Protein AF-A0A6V7LLP0-F1 (afdb_monomer_lite)

Secondary structure (DSSP, 8-state):
----PPPTTTSS---S-SS-SSSS-SPP-S-TTSTTSTTPPPSS---SS-----PPPHHHHHHHHHHHHHHHHHTT-----S----S---HHHHHHHHHHHT--S-EEEEES-SS--HHHHHHHHS-TTEEEEE--

Foldseek 3Di:
DQWAWDAQVRDPDFCDAPDDQDDPPDDGDRGCQHPVHDVHTDPDGDHPDDDPDDDDDPVVVVVVVVVVVVVCVVVVLDDDDDAPDDPALALVVVVVVCVVVVNDDAEEAEEQDPDHDPSNVSNCVVPPRYYYDYPD

Structure (mmCIF, N/CA/C/O backbone):
data_AF-A0A6V7LLP0-F1
#
_entry.id   AF-A0A6V7LLP0-F1
#
loop_
_atom_site.group_PDB
_atom_site.id
_atom_site.type_symbol
_atom_site.label_atom_id
_atom_site.label_alt_id
_atom_site.label_comp_id
_atom_site.label_asym_id
_atom_site.label_entity_id
_atom_site.label_seq_id
_atom_site.pdbx_PDB_ins_code
_atom_site.Cartn_x
_atom_site.Cartn_y
_atom_site.Cartn_z
_atom_site.occupancy
_atom_site.B_iso_or_equiv
_atom_site.auth_seq_id
_atom_site.auth_comp_id
_atom_site.auth_asym_id
_atom_site.auth_atom_id
_atom_site.pdbx_PDB_model_num
ATOM 1 N N . ALA A 1 1 ? 1.374 10.080 -13.056 1.00 59.25 1 ALA A N 1
ATOM 2 C CA . ALA A 1 1 ? 1.586 9.672 -14.467 1.00 59.25 1 ALA A CA 1
ATOM 3 C C . ALA A 1 1 ? 2.113 8.235 -14.509 1.00 59.25 1 ALA A C 1
ATOM 5 O O . ALA A 1 1 ? 2.979 7.916 -13.706 1.00 59.25 1 ALA A O 1
ATOM 6 N N . LYS A 1 2 ? 1.602 7.358 -15.391 1.00 82.00 2 LYS A N 1
ATOM 7 C CA . LYS A 1 2 ? 2.092 5.966 -15.509 1.00 82.00 2 LYS A CA 1
ATOM 8 C C . LYS A 1 2 ? 3.554 5.972 -15.973 1.00 82.00 2 LYS A C 1
ATOM 10 O O . LYS A 1 2 ? 3.836 6.516 -17.038 1.00 82.00 2 LYS A O 1
ATOM 15 N N . ALA A 1 3 ? 4.462 5.370 -15.206 1.00 89.12 3 ALA A N 1
ATOM 16 C CA . ALA A 1 3 ? 5.887 5.361 -15.530 1.00 89.12 3 ALA A CA 1
ATOM 17 C C . ALA A 1 3 ? 6.153 4.651 -16.871 1.00 89.12 3 ALA A C 1
ATOM 19 O O . ALA A 1 3 ? 5.779 3.495 -17.051 1.00 89.12 3 ALA A O 1
ATOM 20 N N . HIS A 1 4 ? 6.799 5.341 -17.813 1.00 91.94 4 HIS A N 1
ATOM 21 C CA . HIS A 1 4 ? 7.153 4.796 -19.123 1.00 91.94 4 HIS A CA 1
ATOM 22 C C . HIS A 1 4 ? 8.515 5.306 -19.569 1.00 91.94 4 HIS A C 1
ATOM 24 O O . HIS A 1 4 ? 8.744 6.513 -19.657 1.00 91.94 4 HIS A O 1
ATOM 30 N N . CYS A 1 5 ? 9.409 4.384 -19.898 1.00 93.06 5 CYS A N 1
ATOM 31 C CA . CYS A 1 5 ? 10.661 4.692 -20.565 1.00 93.06 5 CYS A CA 1
ATOM 32 C C . CYS A 1 5 ? 10.573 4.319 -22.044 1.00 93.06 5 CYS A C 1
ATOM 34 O O . CYS A 1 5 ? 10.199 3.197 -22.395 1.00 93.06 5 CYS A O 1
ATOM 36 N N . ARG A 1 6 ? 10.978 5.258 -22.907 1.00 93.75 6 ARG A N 1
ATOM 37 C CA . ARG A 1 6 ? 11.099 5.001 -24.342 1.00 93.75 6 ARG A CA 1
ATOM 38 C C . ARG A 1 6 ? 12.262 4.051 -24.607 1.00 93.75 6 ARG A C 1
ATOM 40 O O . ARG A 1 6 ? 13.385 4.289 -24.145 1.00 93.75 6 ARG A O 1
ATOM 47 N N . THR A 1 7 ? 11.998 2.996 -25.368 1.00 95.00 7 THR A N 1
ATOM 48 C CA . THR A 1 7 ? 13.057 2.125 -25.895 1.00 95.00 7 THR A CA 1
ATOM 49 C C . THR A 1 7 ? 13.800 2.831 -27.030 1.00 95.00 7 THR A C 1
ATOM 51 O O . THR A 1 7 ? 13.340 3.842 -27.562 1.00 95.00 7 THR A O 1
ATOM 54 N N . ARG A 1 8 ? 14.953 2.296 -27.458 1.00 93.62 8 ARG A N 1
ATOM 55 C CA . ARG A 1 8 ? 15.704 2.866 -28.597 1.00 93.62 8 ARG A CA 1
ATOM 56 C C . ARG A 1 8 ? 14.870 2.989 -29.884 1.00 93.62 8 ARG A C 1
ATOM 58 O O . ARG A 1 8 ? 15.197 3.830 -30.709 1.00 93.62 8 ARG A O 1
ATOM 65 N N . ALA A 1 9 ? 13.843 2.147 -30.045 1.00 92.56 9 ALA A N 1
ATOM 66 C CA . ALA A 1 9 ? 12.970 2.105 -31.219 1.00 92.56 9 ALA A CA 1
ATOM 67 C C . ALA A 1 9 ? 11.869 3.178 -31.188 1.00 92.56 9 ALA A C 1
ATOM 69 O O . ALA A 1 9 ? 11.401 3.613 -32.230 1.00 92.56 9 ALA A O 1
ATOM 70 N N . GLU A 1 10 ? 11.482 3.627 -29.996 1.00 93.94 10 GLU A N 1
ATOM 71 C CA . GLU A 1 10 ? 10.448 4.652 -29.793 1.00 93.94 10 GLU A CA 1
ATOM 72 C C . GLU A 1 10 ? 11.031 6.067 -29.720 1.00 93.94 10 GLU A C 1
ATOM 74 O O . GLU A 1 10 ? 10.305 7.062 -29.669 1.00 93.94 10 GLU A O 1
ATOM 79 N N . MET A 1 11 ? 12.359 6.176 -29.647 1.00 93.38 11 MET A N 1
ATOM 80 C CA . MET A 1 11 ? 13.046 7.458 -29.624 1.00 93.38 11 MET A CA 1
ATOM 81 C C . MET A 1 11 ? 13.076 8.068 -31.033 1.00 93.38 11 MET A C 1
ATOM 83 O O . MET A 1 11 ? 13.387 7.369 -31.993 1.00 93.38 11 MET A O 1
ATOM 87 N N . PRO A 1 12 ? 12.821 9.380 -31.184 1.00 93.25 12 PRO A N 1
ATOM 88 C CA . PRO A 1 12 ? 12.767 10.011 -32.500 1.00 93.25 12 PRO A CA 1
ATOM 89 C C . PRO A 1 12 ? 14.143 10.027 -33.189 1.00 93.25 12 PRO A C 1
ATOM 91 O O . PRO A 1 12 ? 15.137 10.456 -32.600 1.00 93.25 12 PRO A O 1
ATOM 94 N N . GLY A 1 13 ? 14.223 9.619 -34.457 1.00 92.94 13 GLY A N 1
ATOM 95 C CA . GLY A 1 13 ? 15.461 9.616 -35.252 1.00 92.94 13 GLY A CA 1
ATOM 96 C C . GLY A 1 13 ? 16.395 8.425 -34.976 1.00 92.94 13 GLY A C 1
ATOM 97 O O . GLY A 1 13 ? 16.009 7.430 -34.383 1.00 92.94 13 GLY A O 1
ATOM 98 N N . GLY A 1 14 ? 17.655 8.507 -35.421 1.00 90.25 14 GLY A N 1
ATOM 99 C CA . GLY A 1 14 ? 18.647 7.439 -35.208 1.00 90.25 14 GLY A CA 1
ATOM 100 C C . GLY A 1 14 ? 18.552 6.231 -36.146 1.00 90.25 14 GLY A C 1
ATOM 101 O O . GLY A 1 14 ? 19.169 5.209 -35.852 1.00 90.25 14 GLY A O 1
ATOM 102 N N . GLY A 1 15 ? 17.833 6.348 -37.267 1.00 90.56 15 GLY A N 1
ATOM 103 C CA . GLY A 1 15 ? 17.809 5.331 -38.328 1.00 90.56 15 GLY A CA 1
ATOM 104 C C . GLY A 1 15 ? 19.073 5.305 -39.199 1.00 90.56 15 GLY A C 1
ATOM 105 O O . GLY A 1 15 ? 19.407 4.273 -39.772 1.00 90.56 15 GLY A O 1
ATOM 106 N N . ARG A 1 16 ? 19.825 6.415 -39.269 1.00 93.81 16 ARG A N 1
ATOM 107 C CA . ARG A 1 16 ? 21.101 6.477 -39.997 1.00 93.81 16 ARG A CA 1
ATOM 108 C C . ARG A 1 16 ? 22.251 6.005 -39.113 1.00 93.81 16 ARG A C 1
ATOM 110 O O . ARG A 1 16 ? 22.394 6.461 -37.975 1.00 93.81 16 ARG A O 1
ATOM 117 N N . LYS A 1 17 ? 23.126 5.167 -39.674 1.00 94.94 17 LYS A N 1
ATOM 118 C CA . LYS A 1 17 ? 24.378 4.781 -39.023 1.00 94.94 17 LYS A CA 1
ATOM 119 C C . LYS A 1 17 ? 25.253 6.025 -38.775 1.00 94.94 17 LYS A C 1
ATOM 121 O O . LYS A 1 17 ? 25.449 6.801 -39.713 1.00 94.94 17 LYS A O 1
ATOM 126 N N . PRO A 1 18 ? 25.792 6.229 -37.557 1.00 94.69 18 PRO A N 1
ATOM 127 C CA . PRO A 1 18 ? 26.594 7.413 -37.243 1.00 94.69 18 PRO A CA 1
ATOM 128 C C . PRO A 1 18 ? 27.840 7.560 -38.127 1.00 94.69 18 PRO A C 1
ATOM 130 O O . PRO A 1 18 ? 28.145 8.661 -38.578 1.00 94.69 18 PRO A O 1
ATOM 133 N N . TRP A 1 19 ? 28.537 6.450 -38.395 1.00 95.69 19 TRP A N 1
ATOM 134 C CA . TRP A 1 19 ? 29.721 6.401 -39.253 1.00 95.69 19 TRP A CA 1
ATOM 135 C C . TRP A 1 19 ? 29.991 4.995 -39.815 1.00 95.69 19 TRP A C 1
ATOM 137 O O . TRP A 1 19 ? 29.353 4.013 -39.425 1.00 95.69 19 TRP A O 1
ATOM 147 N N . GLN A 1 20 ? 30.934 4.893 -40.758 1.00 95.62 20 GLN A N 1
ATOM 148 C CA . GLN A 1 20 ? 31.337 3.629 -41.386 1.00 95.62 20 GLN A CA 1
ATOM 149 C C . GLN A 1 20 ? 31.947 2.646 -40.370 1.00 95.62 20 GLN A C 1
ATOM 151 O O . GLN A 1 20 ? 32.537 3.040 -39.370 1.00 95.62 20 GLN A O 1
ATOM 156 N N . GLN A 1 21 ? 31.812 1.338 -40.612 1.00 95.69 21 GLN A N 1
ATOM 157 C CA . GLN A 1 21 ? 32.187 0.301 -39.634 1.00 95.69 21 GLN A CA 1
ATOM 158 C C . GLN A 1 21 ? 33.696 0.236 -39.325 1.00 95.69 21 GLN A C 1
ATOM 160 O O . GLN A 1 21 ? 34.082 -0.227 -38.251 1.00 95.69 21 GLN A O 1
ATOM 165 N N . LYS A 1 22 ? 34.541 0.633 -40.281 1.00 95.44 22 LYS A N 1
ATOM 166 C CA . LYS A 1 22 ? 36.009 0.572 -40.230 1.00 95.44 22 LYS A CA 1
ATOM 167 C C . LYS A 1 22 ? 36.588 1.877 -40.802 1.00 95.44 22 LYS A C 1
ATOM 169 O O . LYS A 1 22 ? 35.856 2.634 -41.429 1.00 95.44 22 LYS A O 1
ATOM 174 N N . GLY A 1 23 ? 37.877 2.135 -40.566 1.00 95.81 23 GLY A N 1
ATOM 175 C CA . GLY A 1 23 ? 38.621 3.273 -41.135 1.00 95.81 23 GLY A CA 1
ATOM 176 C C . GLY A 1 23 ? 38.754 4.508 -40.233 1.00 95.81 23 GLY A C 1
ATOM 177 O O . GLY A 1 23 ? 39.662 5.299 -40.429 1.00 95.81 23 GLY A O 1
ATOM 178 N N . LEU A 1 24 ? 37.908 4.653 -39.206 1.00 94.06 24 LEU A N 1
ATOM 179 C CA . LEU A 1 24 ? 37.868 5.855 -38.349 1.00 94.06 24 LEU A CA 1
ATOM 180 C C . LEU A 1 24 ? 38.577 5.722 -36.991 1.00 94.06 24 LEU A C 1
ATOM 182 O O . LEU A 1 24 ? 38.618 6.693 -36.244 1.00 94.06 24 LEU A O 1
ATOM 186 N N . GLY A 1 25 ? 39.036 4.526 -36.608 1.00 95.25 25 GLY A N 1
ATOM 187 C CA . GLY A 1 25 ? 39.639 4.274 -35.286 1.00 95.25 25 GLY A CA 1
ATOM 188 C C . GLY A 1 25 ? 38.690 4.419 -34.080 1.00 95.25 25 GLY A C 1
ATOM 189 O O . GLY A 1 25 ? 39.122 4.276 -32.943 1.00 95.25 25 GLY A O 1
ATOM 190 N N . LYS A 1 26 ? 37.395 4.689 -34.303 1.00 95.38 26 LYS A N 1
ATOM 191 C CA . LYS A 1 26 ? 36.368 4.849 -33.255 1.00 95.38 26 LYS A CA 1
ATOM 192 C C . LYS A 1 26 ? 35.658 3.531 -32.922 1.00 95.38 26 LYS A C 1
ATOM 194 O O . LYS A 1 26 ? 35.626 2.606 -33.736 1.00 95.38 26 LYS A O 1
ATOM 199 N N . ALA A 1 27 ? 34.998 3.489 -31.760 1.00 95.56 27 ALA A N 1
ATOM 200 C CA . ALA A 1 27 ? 34.086 2.406 -31.393 1.00 95.56 27 ALA A CA 1
ATOM 201 C C . ALA A 1 27 ? 32.961 2.223 -32.434 1.00 95.56 27 ALA A C 1
ATOM 203 O O . ALA A 1 27 ? 32.553 3.158 -33.129 1.00 95.56 27 ALA A O 1
ATOM 204 N N . ARG A 1 28 ? 32.455 0.995 -32.568 1.00 96.38 28 ARG A N 1
ATOM 205 C CA . A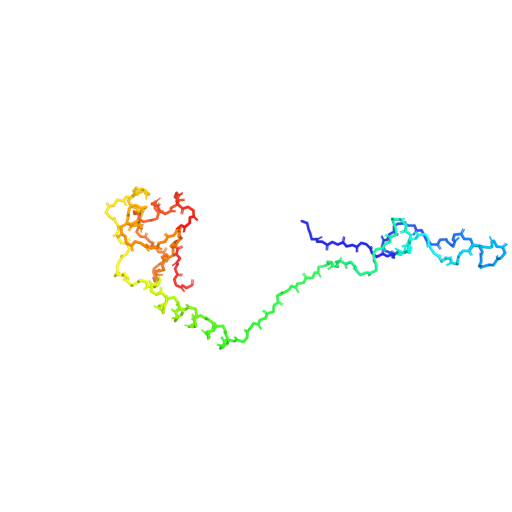RG A 1 28 ? 31.437 0.639 -33.568 1.00 96.38 28 ARG A CA 1
ATOM 206 C C . ARG A 1 28 ? 30.038 0.929 -33.025 1.00 96.38 28 ARG A C 1
ATOM 208 O O . ARG A 1 28 ? 29.630 0.331 -32.035 1.00 96.38 28 ARG A O 1
ATOM 215 N N . HIS A 1 29 ? 29.271 1.773 -33.716 1.00 96.12 29 HIS A N 1
ATOM 216 C CA . HIS A 1 29 ? 27.882 2.066 -33.353 1.00 96.12 29 HIS A CA 1
ATOM 217 C C . HIS A 1 29 ? 26.929 1.938 -34.545 1.00 96.12 29 HIS A C 1
ATOM 219 O O . HIS A 1 29 ? 27.255 2.311 -35.672 1.00 96.12 29 HIS A O 1
ATOM 225 N N . GLY A 1 30 ? 25.735 1.400 -34.278 1.00 94.62 30 GLY A N 1
ATOM 226 C CA . GLY A 1 30 ? 24.660 1.259 -35.267 1.00 94.62 30 GLY A CA 1
ATOM 227 C C . GLY A 1 30 ? 23.667 2.423 -35.276 1.00 94.62 30 GLY A C 1
ATOM 228 O O . GLY A 1 30 ? 23.140 2.760 -36.326 1.00 94.62 30 GLY A O 1
ATOM 229 N N . SER A 1 31 ? 23.436 3.061 -34.126 1.00 94.81 31 SER A N 1
ATOM 230 C CA . SER A 1 31 ? 22.482 4.164 -33.965 1.00 94.81 31 SER A CA 1
ATOM 231 C C . SER A 1 31 ? 22.891 5.065 -32.802 1.00 94.81 31 SER A C 1
ATOM 233 O O . SER A 1 31 ? 23.395 4.570 -31.791 1.00 94.81 31 SER A O 1
ATOM 235 N N . ILE A 1 32 ? 22.604 6.365 -32.917 1.00 95.31 32 ILE A N 1
ATOM 236 C CA . ILE A 1 32 ? 22.745 7.344 -31.825 1.00 95.31 32 ILE A CA 1
ATOM 237 C C . ILE A 1 32 ? 21.685 7.181 -30.722 1.00 95.31 32 ILE A C 1
ATOM 239 O O . ILE A 1 32 ? 21.794 7.806 -29.675 1.00 95.31 32 ILE A O 1
ATOM 243 N N . ARG A 1 33 ? 20.634 6.372 -30.943 1.00 96.06 33 ARG A N 1
ATOM 244 C CA . ARG A 1 33 ? 19.566 6.120 -29.952 1.00 96.06 33 ARG A CA 1
ATOM 245 C C . ARG A 1 33 ? 19.807 4.881 -29.095 1.00 96.06 33 ARG A C 1
ATOM 247 O O . ARG A 1 33 ? 18.953 4.523 -28.285 1.00 96.06 33 ARG A O 1
ATOM 254 N N . SER A 1 34 ? 20.955 4.224 -29.264 1.00 94.62 34 SER A N 1
ATOM 255 C CA . SER A 1 34 ? 21.355 3.084 -28.435 1.00 94.62 34 SER A CA 1
ATOM 256 C C . SER A 1 34 ? 21.444 3.481 -26.950 1.00 94.62 34 SER A C 1
ATOM 258 O O . SER A 1 34 ? 21.868 4.601 -26.672 1.00 94.62 34 SER A O 1
ATOM 260 N N . PRO A 1 35 ? 21.124 2.582 -25.998 1.00 96.12 35 PRO A N 1
ATOM 261 C CA . PRO A 1 35 ? 21.223 2.855 -24.558 1.00 96.12 35 PRO A CA 1
ATOM 262 C C . PRO A 1 35 ? 22.613 3.282 -24.073 1.00 96.12 35 PRO A C 1
ATOM 264 O O . PRO A 1 35 ? 22.727 3.898 -23.022 1.00 96.12 35 PRO A O 1
ATOM 267 N N . LEU A 1 36 ? 23.662 2.967 -24.841 1.00 95.19 36 LEU A N 1
ATOM 268 C CA . LEU A 1 36 ? 25.039 3.390 -24.561 1.00 95.19 36 LEU A CA 1
ATOM 269 C C . LEU A 1 36 ? 25.262 4.897 -24.773 1.00 95.19 36 LEU A C 1
ATOM 271 O O . LEU A 1 36 ? 26.241 5.447 -24.283 1.00 95.19 36 LEU A O 1
ATOM 275 N N . TRP A 1 37 ? 24.399 5.556 -25.548 1.00 94.50 37 TRP A N 1
ATOM 276 C CA . TRP A 1 37 ? 24.523 6.974 -25.865 1.00 94.50 37 TRP A CA 1
ATOM 277 C C . TRP A 1 37 ? 23.783 7.840 -24.847 1.00 94.50 37 TRP A C 1
ATOM 279 O O . TRP A 1 37 ? 22.703 7.494 -24.364 1.00 94.50 37 TRP A O 1
ATOM 289 N N . ILE A 1 38 ? 24.324 9.032 -24.593 1.00 92.88 38 ILE A N 1
ATOM 290 C CA . ILE A 1 38 ? 23.634 10.083 -23.839 1.00 92.88 38 ILE A CA 1
ATOM 291 C C . ILE A 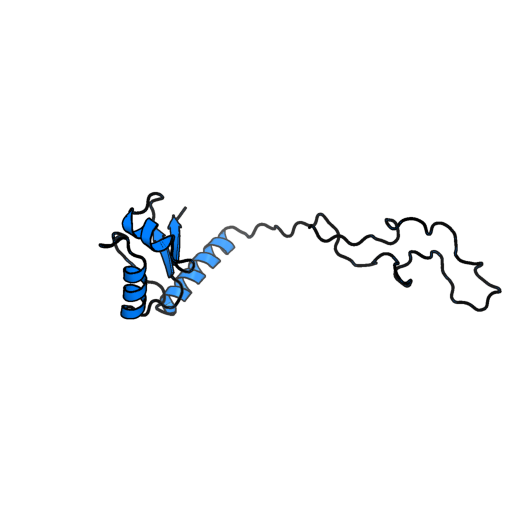1 38 ? 22.326 10.425 -24.568 1.00 92.88 38 ILE A C 1
ATOM 293 O O . ILE A 1 38 ? 22.324 10.650 -25.778 1.00 92.88 38 ILE A O 1
ATOM 297 N N . ARG A 1 39 ? 21.201 10.454 -23.837 1.00 90.69 39 ARG A N 1
ATOM 298 C CA . ARG A 1 39 ? 19.837 10.609 -24.394 1.00 90.69 39 ARG A CA 1
ATOM 299 C C . ARG A 1 39 ? 19.422 9.485 -25.367 1.00 90.69 39 ARG A C 1
ATOM 301 O O . ARG A 1 39 ? 18.522 9.678 -26.190 1.00 90.69 39 ARG A O 1
ATOM 308 N N . GLY A 1 40 ? 20.067 8.321 -25.282 1.00 93.69 40 GLY A N 1
ATOM 309 C CA . GLY A 1 40 ? 19.596 7.074 -25.879 1.00 93.69 40 GLY A CA 1
ATOM 310 C C . GLY A 1 40 ? 18.354 6.526 -25.168 1.00 93.69 40 GLY A C 1
ATOM 311 O O . GLY A 1 40 ? 17.985 6.985 -24.086 1.00 93.69 40 GLY A O 1
ATOM 312 N N . GLY A 1 41 ? 17.681 5.552 -25.782 1.00 95.12 41 GLY A N 1
ATOM 313 C CA . GLY A 1 41 ? 16.557 4.866 -25.132 1.00 95.12 41 GLY A CA 1
ATOM 314 C C . GLY A 1 41 ? 17.027 3.982 -23.972 1.00 95.12 41 GLY A C 1
ATOM 315 O O . GLY A 1 41 ? 18.153 3.489 -23.996 1.00 95.12 41 GLY A O 1
ATOM 316 N N . ARG A 1 42 ? 16.178 3.728 -22.968 1.00 95.75 42 ARG A N 1
ATOM 317 C CA . ARG A 1 42 ? 16.525 2.776 -21.894 1.00 95.75 42 ARG A CA 1
ATOM 318 C C . ARG A 1 42 ? 16.282 1.337 -22.356 1.00 95.75 42 ARG A C 1
ATOM 320 O O . ARG A 1 42 ? 15.247 1.059 -22.955 1.00 95.75 42 ARG A O 1
ATOM 327 N N . ALA A 1 43 ? 17.220 0.433 -22.059 1.00 93.88 43 ALA A N 1
ATOM 328 C CA . ALA A 1 43 ? 17.087 -0.995 -22.374 1.00 93.88 43 ALA A CA 1
ATOM 329 C C . ALA A 1 43 ? 16.054 -1.686 -21.469 1.00 93.88 43 ALA A C 1
ATOM 331 O O . ALA A 1 43 ? 15.083 -2.249 -21.960 1.00 93.88 43 ALA A O 1
ATOM 332 N N . HIS A 1 44 ? 16.237 -1.573 -20.151 1.00 93.69 44 HIS A N 1
ATOM 333 C CA . HIS A 1 44 ? 15.349 -2.138 -19.131 1.00 93.69 44 HIS A CA 1
ATOM 334 C C . HIS A 1 44 ? 14.762 -1.009 -18.284 1.00 93.69 44 HIS A C 1
ATOM 336 O O . HIS A 1 44 ? 15.205 -0.740 -17.173 1.00 93.69 44 HIS A O 1
ATOM 342 N N . GLY A 1 45 ? 13.819 -0.272 -18.864 1.00 92.31 45 GLY A N 1
ATOM 343 C CA . GLY A 1 45 ? 13.055 0.746 -18.148 1.00 92.31 45 GLY A CA 1
ATOM 344 C C . GLY A 1 45 ? 11.623 0.285 -17.872 1.00 92.31 45 GLY A C 1
ATOM 345 O O . GLY A 1 45 ? 11.168 -0.676 -18.492 1.00 92.31 45 GLY A O 1
ATOM 346 N N . PRO A 1 46 ? 10.888 0.986 -16.994 1.00 93.44 46 PRO A N 1
ATOM 347 C CA . PRO A 1 46 ? 9.468 0.734 -16.788 1.00 93.44 46 PRO A CA 1
ATOM 348 C C . PRO A 1 46 ? 8.701 0.816 -18.113 1.00 93.44 46 PRO A C 1
ATOM 350 O O . PRO A 1 46 ? 8.874 1.758 -18.895 1.00 93.44 46 PRO A O 1
ATOM 353 N N . ARG A 1 47 ? 7.850 -0.182 -18.351 1.00 90.56 47 ARG A N 1
ATOM 354 C CA . ARG A 1 47 ? 6.937 -0.265 -19.491 1.00 90.56 47 ARG A CA 1
ATOM 355 C C . ARG A 1 47 ? 5.514 -0.159 -18.971 1.00 90.56 47 ARG A C 1
ATOM 357 O O . ARG A 1 47 ? 5.145 -0.868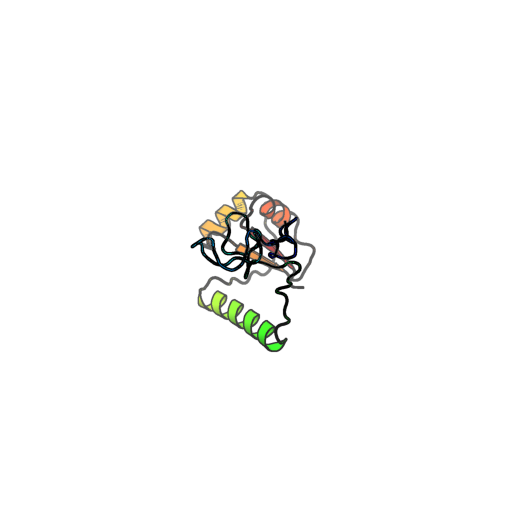 -18.037 1.00 90.56 47 ARG A O 1
ATOM 364 N N . ASN A 1 48 ? 4.732 0.738 -19.561 1.00 88.31 48 ASN A N 1
ATOM 365 C CA . ASN A 1 48 ? 3.314 0.869 -19.266 1.00 88.31 48 ASN A CA 1
ATOM 366 C C . ASN A 1 48 ? 2.481 0.386 -20.469 1.00 88.31 48 ASN A C 1
ATOM 368 O O . ASN A 1 48 ? 2.973 0.416 -21.598 1.00 88.31 48 ASN A O 1
ATOM 372 N N . PRO A 1 49 ? 1.236 -0.061 -20.233 1.00 90.31 49 PRO A N 1
ATOM 373 C CA . PRO A 1 49 ? 0.636 -0.354 -18.927 1.00 90.31 49 PRO A CA 1
ATOM 374 C C . PRO A 1 49 ? 1.148 -1.685 -18.343 1.00 90.31 49 PRO A C 1
ATOM 376 O O . PRO A 1 49 ? 1.205 -2.690 -19.039 1.00 90.31 49 PRO A O 1
ATOM 379 N N . THR A 1 50 ? 1.498 -1.697 -17.056 1.00 88.19 50 THR A N 1
ATOM 380 C CA . THR A 1 50 ? 1.768 -2.917 -16.280 1.00 88.19 50 THR A CA 1
ATOM 381 C C . THR A 1 50 ? 0.797 -2.966 -15.108 1.00 88.19 50 THR A C 1
ATOM 383 O O . THR A 1 50 ? 0.632 -1.981 -14.389 1.00 88.19 50 THR A O 1
ATOM 386 N N . THR A 1 51 ? 0.097 -4.089 -14.959 1.00 91.44 51 THR A N 1
ATOM 387 C CA . THR A 1 51 ? -0.818 -4.346 -13.843 1.00 91.44 51 THR A CA 1
ATOM 388 C C . THR A 1 51 ? -0.134 -5.276 -12.854 1.00 91.44 51 THR A C 1
ATOM 390 O O . THR A 1 51 ? 0.337 -6.341 -13.243 1.00 91.44 51 THR A O 1
ATOM 393 N N . HIS A 1 52 ? -0.103 -4.897 -11.579 1.00 91.25 52 HIS A N 1
ATOM 394 C CA . HIS A 1 52 ? 0.455 -5.725 -10.500 1.00 91.25 52 HIS A CA 1
ATOM 395 C C . HIS A 1 52 ? -0.619 -6.513 -9.735 1.00 91.25 52 HIS A C 1
ATOM 397 O O . HIS A 1 52 ? -0.345 -7.081 -8.684 1.00 91.25 52 HIS A O 1
ATOM 403 N N . PHE A 1 53 ? -1.849 -6.528 -10.247 1.00 94.75 53 PHE A N 1
ATOM 404 C CA . PHE A 1 53 ? -2.961 -7.240 -9.638 1.00 94.75 53 PHE A CA 1
ATOM 405 C C . PHE A 1 53 ? -2.823 -8.751 -9.842 1.00 94.75 53 PHE A C 1
ATOM 407 O O . PHE A 1 53 ? -2.597 -9.213 -10.961 1.00 94.75 53 PHE A O 1
ATOM 414 N N . TYR A 1 54 ? -3.016 -9.507 -8.766 1.00 96.81 54 TYR A N 1
ATOM 415 C CA . TYR A 1 54 ? -3.193 -10.952 -8.800 1.00 96.81 54 TYR A CA 1
ATOM 416 C C . TYR A 1 54 ? -4.144 -11.373 -7.677 1.00 96.81 54 TYR A C 1
ATOM 418 O O . TYR A 1 54 ? -4.193 -10.745 -6.619 1.00 96.81 54 TYR A O 1
ATOM 426 N N . MET A 1 55 ? -4.915 -12.432 -7.916 1.00 97.31 55 MET A N 1
ATOM 427 C CA . MET A 1 55 ? -5.876 -12.939 -6.940 1.00 97.31 55 MET A CA 1
ATOM 428 C C . MET A 1 55 ? -5.208 -13.937 -6.001 1.00 97.31 55 MET A C 1
ATOM 430 O O . MET A 1 55 ? -4.687 -14.962 -6.438 1.00 97.31 55 MET A O 1
ATOM 434 N N . LEU A 1 56 ? -5.270 -13.656 -4.701 1.00 97.38 56 LEU A N 1
ATOM 435 C CA . LEU A 1 56 ? -4.896 -14.618 -3.670 1.00 97.38 56 LEU A CA 1
ATOM 436 C C . LEU A 1 56 ? -6.000 -15.676 -3.495 1.00 97.38 56 LEU A C 1
ATOM 438 O O . LEU A 1 56 ? -7.189 -15.329 -3.540 1.00 97.38 56 LEU A O 1
ATOM 442 N N . PRO A 1 57 ? -5.641 -16.951 -3.239 1.00 98.25 57 PRO A N 1
ATOM 443 C CA . PRO A 1 57 ? -6.611 -17.988 -2.901 1.00 98.25 57 PRO A CA 1
ATOM 444 C C . PRO A 1 57 ? -7.520 -17.557 -1.747 1.00 98.25 57 PRO A C 1
ATOM 446 O O . PRO A 1 57 ? -7.078 -16.889 -0.812 1.00 98.25 57 PRO A O 1
ATOM 449 N N . PHE A 1 58 ? -8.794 -17.949 -1.803 1.00 97.75 58 PHE A N 1
ATOM 450 C CA . PHE A 1 58 ? -9.800 -17.555 -0.812 1.00 97.75 58 PHE A CA 1
ATOM 451 C C . PHE A 1 58 ? -9.372 -17.889 0.624 1.00 97.75 58 PHE A C 1
ATOM 453 O O . PHE A 1 58 ? -9.317 -16.997 1.466 1.00 97.75 58 PHE A O 1
ATOM 460 N N . TYR A 1 59 ? -8.964 -19.135 0.875 1.00 98.19 59 TYR A N 1
ATOM 461 C CA . TYR A 1 59 ? -8.552 -19.580 2.208 1.00 98.19 59 TYR A CA 1
ATOM 462 C C . TYR A 1 59 ? -7.314 -18.850 2.740 1.00 98.19 59 TYR A C 1
ATOM 464 O O . TYR A 1 59 ? -7.236 -18.604 3.937 1.00 98.19 59 TYR A O 1
ATOM 472 N N . ASN A 1 60 ? -6.392 -18.419 1.872 1.00 98.12 60 ASN A N 1
ATOM 473 C CA . ASN A 1 60 ? -5.233 -17.629 2.299 1.00 98.12 60 ASN A CA 1
ATOM 474 C C . ASN A 1 60 ? -5.651 -16.232 2.774 1.00 98.12 60 ASN A C 1
ATOM 476 O O . ASN A 1 60 ? -5.082 -15.716 3.731 1.00 98.12 60 ASN A O 1
ATOM 480 N N . ARG A 1 61 ? -6.652 -15.622 2.125 1.00 97.56 61 ARG A N 1
ATOM 481 C CA . ARG A 1 61 ? -7.198 -14.321 2.544 1.00 97.56 61 ARG A CA 1
ATOM 482 C C . ARG A 1 61 ? -7.911 -14.428 3.890 1.00 97.56 61 ARG A C 1
ATOM 484 O O . ARG A 1 61 ? -7.656 -13.611 4.768 1.00 97.56 61 ARG A O 1
ATOM 491 N N . VAL A 1 62 ? -8.731 -15.468 4.068 1.00 97.94 62 VAL A N 1
ATOM 492 C CA . VAL A 1 62 ? -9.410 -15.748 5.344 1.00 97.94 62 VAL A CA 1
ATOM 493 C C . VAL A 1 62 ? -8.390 -16.001 6.455 1.00 97.94 62 VAL A C 1
ATOM 495 O O . VAL A 1 62 ? -8.467 -15.363 7.498 1.00 97.94 62 VAL A O 1
ATOM 498 N N . ALA A 1 63 ? -7.390 -16.853 6.207 1.00 98.25 63 ALA A N 1
ATOM 499 C CA . ALA A 1 63 ? -6.332 -17.144 7.172 1.00 98.25 63 ALA A CA 1
ATOM 500 C C . ALA A 1 63 ? -5.551 -15.882 7.581 1.00 98.25 63 ALA A C 1
ATOM 502 O O . ALA A 1 63 ? -5.244 -15.699 8.759 1.00 98.25 63 ALA A O 1
ATOM 503 N N . GLY A 1 64 ? -5.268 -14.990 6.625 1.00 97.94 64 GLY A N 1
ATOM 504 C CA . GLY A 1 64 ? -4.623 -13.704 6.893 1.00 97.94 64 GLY A CA 1
ATOM 505 C C . GLY A 1 64 ? -5.449 -12.807 7.817 1.00 97.94 64 GLY A C 1
ATOM 506 O O . GLY A 1 64 ? -4.904 -12.260 8.773 1.00 97.94 64 GLY A O 1
ATOM 507 N N . LEU A 1 65 ? -6.762 -12.712 7.584 1.00 96.69 65 LEU A N 1
ATOM 508 C CA . LEU A 1 65 ? -7.669 -11.942 8.440 1.00 96.69 65 LEU A CA 1
ATOM 509 C C . LEU A 1 65 ? -7.744 -12.528 9.857 1.00 96.69 65 LEU A C 1
ATOM 511 O O . LEU A 1 65 ? -7.581 -11.801 10.835 1.00 96.69 65 LEU A O 1
ATOM 515 N N . THR A 1 66 ? -7.923 -13.848 9.980 1.00 97.62 66 THR A N 1
ATOM 516 C CA . THR A 1 66 ? -7.980 -14.515 11.291 1.00 97.62 66 THR A CA 1
ATOM 517 C C . THR A 1 66 ? -6.675 -14.368 12.069 1.00 97.62 66 THR A C 1
ATOM 519 O O . THR A 1 66 ? -6.699 -14.155 13.279 1.00 97.62 66 THR A O 1
ATOM 522 N N . ALA A 1 67 ? -5.530 -14.434 11.382 1.00 98.12 67 ALA A N 1
ATOM 523 C CA . ALA A 1 67 ? -4.228 -14.236 12.006 1.00 98.12 67 ALA A CA 1
ATOM 524 C C . ALA A 1 67 ? -4.051 -12.790 12.490 1.00 98.12 67 ALA A C 1
ATOM 526 O O . ALA A 1 67 ? -3.576 -12.584 13.601 1.00 98.12 67 ALA A O 1
ATOM 527 N N . ALA A 1 68 ? -4.475 -11.796 11.701 1.00 97.69 68 ALA A N 1
ATOM 528 C CA . ALA A 1 68 ? -4.399 -10.390 12.093 1.00 97.69 68 ALA A CA 1
ATOM 529 C C . ALA A 1 68 ? -5.220 -10.100 13.362 1.00 97.69 68 ALA A C 1
ATOM 531 O O . ALA A 1 68 ? -4.707 -9.478 14.292 1.00 97.69 68 ALA A O 1
ATOM 532 N N . LEU A 1 69 ? -6.454 -10.615 13.438 1.00 97.06 69 LEU A N 1
ATOM 533 C CA . LEU A 1 69 ? -7.302 -10.493 14.631 1.00 97.06 69 LEU A CA 1
ATOM 534 C C . LEU A 1 69 ? -6.697 -11.213 15.842 1.00 97.06 69 LEU A C 1
ATOM 536 O O . LEU A 1 69 ? -6.668 -10.656 16.937 1.00 97.06 69 LEU A O 1
ATOM 540 N N . SER A 1 70 ? -6.156 -12.419 15.647 1.00 98.06 70 SER A N 1
ATOM 541 C CA . SER A 1 70 ? -5.493 -13.166 16.721 1.00 98.06 70 SER A CA 1
ATOM 542 C C . SER A 1 70 ? -4.263 -12.438 17.264 1.00 98.06 70 SER A C 1
ATOM 544 O O . SER A 1 70 ? -4.027 -12.480 18.468 1.00 98.06 70 SER A O 1
ATOM 546 N N . VAL A 1 71 ? -3.479 -11.784 16.401 1.00 98.25 71 VAL A N 1
ATOM 547 C CA . VAL A 1 71 ? -2.318 -10.986 16.820 1.00 98.25 71 VAL A CA 1
ATOM 548 C C . VAL A 1 71 ? -2.771 -9.769 17.614 1.00 98.25 71 VAL A C 1
ATOM 550 O O . VAL A 1 71 ? -2.213 -9.515 18.674 1.00 98.25 71 VAL A O 1
ATOM 553 N N . LYS A 1 72 ? -3.805 -9.059 17.150 1.00 97.19 72 LYS A N 1
ATOM 554 C CA . LYS A 1 72 ? -4.334 -7.891 17.863 1.00 97.19 72 LYS A CA 1
ATOM 555 C C . LYS A 1 72 ? -4.888 -8.240 19.238 1.00 97.19 72 LYS A C 1
ATOM 557 O O . LYS A 1 72 ? -4.629 -7.517 20.190 1.00 97.19 72 LYS A O 1
ATOM 562 N N . LEU A 1 73 ? -5.558 -9.384 19.362 1.00 97.44 73 LEU A N 1
ATOM 563 C CA . LEU A 1 73 ? -5.985 -9.896 20.660 1.00 97.44 73 LEU A CA 1
ATOM 564 C C . LEU A 1 73 ? -4.795 -10.261 21.558 1.00 97.44 73 LEU A C 1
ATOM 566 O O . LEU A 1 73 ? -4.794 -9.915 22.729 1.00 97.44 73 LEU A O 1
ATOM 570 N N . ALA A 1 74 ? -3.771 -10.931 21.021 1.00 97.75 74 ALA A N 1
ATOM 571 C CA . ALA A 1 74 ? -2.588 -11.320 21.792 1.00 97.75 74 ALA A CA 1
ATOM 572 C C . ALA A 1 74 ? -1.704 -10.133 22.222 1.00 97.75 74 ALA A C 1
ATOM 574 O O . ALA A 1 74 ? -0.883 -10.284 23.122 1.00 97.75 74 ALA A O 1
ATOM 575 N N . GLN A 1 75 ? -1.836 -8.987 21.551 1.00 96.19 75 GLN A N 1
ATOM 576 C CA . GLN A 1 75 ? -1.166 -7.729 21.890 1.00 96.19 75 GLN A CA 1
ATOM 577 C C . GLN A 1 75 ? -1.976 -6.862 22.865 1.00 96.19 75 GLN A C 1
ATOM 579 O O . GLN A 1 75 ? -1.517 -5.776 23.193 1.00 96.19 75 GLN A O 1
ATOM 584 N N . ASP A 1 76 ? -3.153 -7.323 23.307 1.00 94.88 76 ASP A N 1
ATOM 585 C CA . ASP A 1 76 ? -4.119 -6.554 24.104 1.00 94.88 76 ASP A CA 1
ATOM 586 C C . ASP A 1 76 ? -4.640 -5.275 23.406 1.00 94.88 76 ASP A C 1
ATOM 588 O O . ASP A 1 76 ? -5.202 -4.395 24.051 1.00 94.88 76 ASP A O 1
ATOM 592 N N . ASP A 1 77 ? -4.525 -5.202 22.073 1.00 95.56 77 ASP A N 1
ATOM 593 C CA . ASP A 1 77 ? -4.965 -4.071 21.236 1.00 95.56 77 ASP A CA 1
ATOM 594 C C . ASP A 1 77 ? -6.420 -4.219 20.739 1.00 95.56 77 ASP A C 1
ATOM 596 O O . ASP A 1 77 ? -6.975 -3.309 20.118 1.00 95.56 77 ASP A O 1
ATOM 600 N N . LEU A 1 78 ? -7.023 -5.402 20.901 1.00 96.12 78 LEU A N 1
ATOM 601 C CA . LEU A 1 78 ? -8.397 -5.673 20.475 1.00 96.12 78 LEU A CA 1
ATOM 602 C C . LEU A 1 78 ? -9.348 -5.527 21.661 1.00 96.12 78 LEU A C 1
ATOM 604 O O . LEU A 1 78 ? -9.301 -6.313 22.608 1.00 96.12 78 LEU A O 1
ATOM 608 N N . HIS A 1 79 ? -10.271 -4.576 21.561 1.00 94.69 79 HIS A N 1
ATOM 609 C CA . HIS A 1 79 ? -11.293 -4.344 22.573 1.00 94.69 79 HIS A CA 1
ATOM 610 C C . HIS A 1 79 ? -12.685 -4.595 22.002 1.00 94.69 79 HIS A C 1
ATOM 612 O O . HIS A 1 79 ? -13.007 -4.150 20.902 1.00 94.69 79 HIS A O 1
ATOM 618 N N . LEU A 1 80 ? -13.509 -5.311 22.765 1.00 94.88 80 LEU A N 1
ATOM 619 C CA . LEU A 1 80 ? -14.918 -5.510 22.450 1.00 94.88 80 LEU A CA 1
ATOM 620 C C . LEU A 1 80 ? -15.738 -4.427 23.147 1.00 94.88 80 LEU A C 1
ATOM 622 O O . LEU A 1 80 ? -15.578 -4.188 24.345 1.00 94.88 80 LEU A O 1
ATOM 626 N N . VAL A 1 81 ? -16.613 -3.789 22.382 1.00 93.12 81 VAL A N 1
ATOM 627 C CA . VAL A 1 81 ? -17.557 -2.776 22.852 1.00 93.12 81 VAL A CA 1
ATOM 628 C C . VAL A 1 81 ? -18.948 -3.237 22.436 1.00 93.12 81 VAL A C 1
ATOM 630 O O . VAL A 1 81 ? -19.091 -3.856 21.384 1.00 93.12 81 VAL A O 1
ATOM 633 N N . ASN A 1 82 ? -19.948 -2.991 23.281 1.00 91.88 82 ASN A N 1
ATOM 634 C CA . ASN A 1 82 ? -21.322 -3.390 22.980 1.00 91.88 82 ASN A CA 1
ATOM 635 C C . ASN A 1 82 ? -21.938 -2.475 21.920 1.00 91.88 82 ASN A C 1
ATOM 637 O O . ASN A 1 82 ? -22.435 -2.976 20.922 1.00 91.88 82 ASN A O 1
ATOM 641 N N . ASP A 1 83 ? -21.839 -1.159 22.128 1.00 91.81 83 ASP A N 1
ATOM 642 C CA . ASP A 1 83 ? -22.469 -0.143 21.286 1.00 91.81 83 ASP A CA 1
ATOM 643 C C . ASP A 1 83 ? -21.521 1.048 21.075 1.00 91.81 83 ASP A C 1
ATOM 645 O O . ASP A 1 83 ? -20.726 1.392 21.957 1.00 91.81 83 ASP A O 1
ATOM 649 N N . LEU A 1 84 ? -21.624 1.702 19.916 1.00 92.50 84 LEU A N 1
ATOM 650 C CA . LEU A 1 84 ? -20.833 2.887 19.548 1.00 92.50 84 LEU A CA 1
ATOM 651 C C . LEU A 1 84 ? -21.534 4.219 19.877 1.00 92.50 84 LEU A C 1
ATOM 653 O O . LEU A 1 84 ? -21.185 5.272 19.340 1.00 92.50 84 LEU A O 1
ATOM 657 N N . GLU A 1 85 ? -22.524 4.195 20.767 1.00 92.50 85 GLU A N 1
ATOM 658 C CA . GLU A 1 85 ? -23.194 5.403 21.241 1.00 92.50 85 GLU A CA 1
ATOM 659 C C . GLU A 1 85 ? -22.295 6.177 22.214 1.00 92.50 85 GLU A C 1
ATOM 661 O O . GLU A 1 85 ? -21.951 5.700 23.298 1.00 92.50 85 GLU A O 1
ATOM 666 N N . ILE A 1 86 ? -21.923 7.402 21.832 1.00 93.06 86 ILE A N 1
ATOM 667 C CA . ILE A 1 86 ? -21.134 8.309 22.6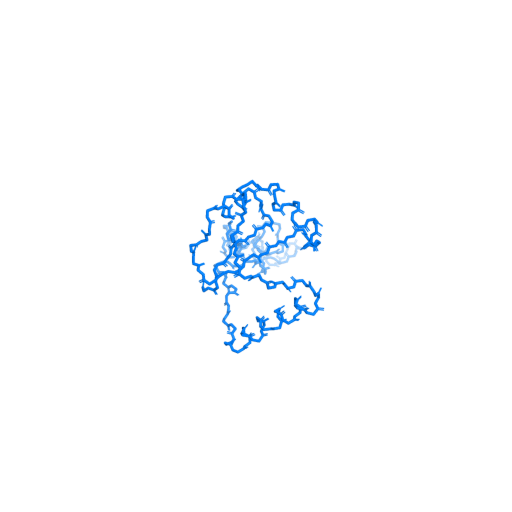72 1.00 93.06 86 ILE A CA 1
ATOM 668 C C . ILE A 1 86 ? -21.983 9.500 23.146 1.00 93.06 86 ILE A C 1
ATOM 670 O O . ILE A 1 86 ? -22.862 9.962 22.414 1.00 93.06 86 ILE A O 1
ATOM 674 N N . PRO A 1 87 ? -21.739 10.027 24.361 1.00 92.56 87 PRO A N 1
ATOM 675 C CA . PRO A 1 87 ? -22.568 11.077 24.956 1.00 92.56 87 PRO A CA 1
ATOM 676 C C . PRO A 1 87 ? -22.356 12.467 24.342 1.00 92.56 87 PRO A C 1
ATOM 678 O O . PRO A 1 87 ? -23.243 13.311 24.444 1.00 92.56 87 PRO A O 1
ATOM 681 N N . SER A 1 88 ? -21.193 12.719 23.738 1.00 93.25 88 SER A N 1
ATOM 682 C CA . SER A 1 88 ? -20.819 14.002 23.136 1.00 93.25 88 SER A CA 1
ATOM 683 C C . SER A 1 88 ? -20.393 13.801 21.688 1.00 93.25 88 SER A C 1
ATOM 685 O O . SER A 1 88 ? -19.804 12.774 21.361 1.00 93.25 88 SER A O 1
ATOM 687 N N . ASN A 1 89 ? -20.668 14.786 20.838 1.00 92.81 89 ASN A N 1
ATOM 688 C CA . ASN A 1 89 ? -20.199 14.844 19.454 1.00 92.81 89 ASN A CA 1
ATOM 689 C C . ASN A 1 89 ? -18.847 15.568 19.311 1.00 92.81 89 ASN A C 1
ATOM 691 O O . ASN A 1 89 ? -18.353 15.727 18.198 1.00 92.81 89 ASN A O 1
ATOM 695 N N . GLU A 1 90 ? -18.253 16.029 20.415 1.00 93.56 90 GLU A N 1
ATOM 696 C CA . GLU A 1 90 ? -16.980 16.744 20.390 1.00 93.56 90 GLU A CA 1
ATOM 697 C C . GLU A 1 90 ? -15.786 15.781 20.233 1.00 93.56 90 GLU A C 1
ATOM 699 O O . GLU A 1 90 ? -15.656 14.837 21.019 1.00 93.56 90 GLU A O 1
ATOM 704 N N . PRO A 1 91 ? -14.845 16.051 19.305 1.00 92.88 91 PRO A N 1
ATOM 705 C CA . PRO A 1 91 ? -13.642 15.234 19.108 1.00 92.88 91 PRO A CA 1
ATOM 706 C C . PRO A 1 91 ? -12.793 15.065 20.376 1.00 92.88 91 PRO A C 1
ATOM 708 O O . PRO A 1 91 ? -12.264 13.987 20.642 1.00 92.88 91 PRO A O 1
ATOM 711 N N . GLY A 1 92 ? -12.717 16.112 21.205 1.00 92.88 92 GLY A N 1
ATOM 712 C CA . GLY A 1 92 ? -11.929 16.099 22.440 1.00 92.88 92 GLY A CA 1
ATOM 713 C C . GLY A 1 92 ? -12.384 15.041 23.451 1.00 92.88 92 GLY A C 1
ATOM 714 O O . GLY A 1 92 ? -11.565 14.546 24.220 1.00 92.88 92 GLY A O 1
ATOM 715 N N . PHE A 1 93 ? -13.661 14.636 23.417 1.00 93.12 93 PHE A N 1
ATOM 716 C CA . PHE A 1 93 ? -14.160 13.538 24.248 1.00 93.12 93 PHE A CA 1
ATOM 717 C C . PHE A 1 93 ? -13.538 12.190 23.852 1.00 93.12 93 PHE A C 1
ATOM 719 O O . PHE A 1 93 ? -13.219 11.374 24.716 1.00 93.12 93 PHE A O 1
ATOM 726 N N . LEU A 1 94 ? -13.354 11.942 22.551 1.00 92.88 94 LEU A N 1
ATOM 727 C CA . LEU A 1 94 ? -12.708 10.719 22.073 1.00 92.88 94 LEU A CA 1
ATOM 728 C C . LEU A 1 94 ? -11.215 10.718 22.403 1.00 92.88 94 LEU A C 1
ATOM 730 O O . LEU A 1 94 ? -10.700 9.698 22.852 1.00 92.88 94 LEU A O 1
ATOM 734 N N . GLU A 1 95 ? -10.534 11.853 22.245 1.00 92.06 95 GLU A N 1
ATOM 735 C CA . GLU A 1 95 ? -9.116 11.978 22.603 1.00 92.06 95 GLU A CA 1
ATOM 736 C C . GLU A 1 95 ? -8.889 11.689 24.092 1.00 92.06 95 GLU A C 1
ATOM 738 O O . GLU A 1 95 ? -8.053 10.850 24.433 1.00 92.06 95 GLU A O 1
ATOM 743 N N . SER A 1 96 ? -9.698 12.284 24.977 1.00 93.44 96 SER A N 1
ATOM 744 C CA . SER A 1 96 ? -9.607 12.005 26.413 1.00 93.44 96 SER A CA 1
ATOM 745 C C . SER A 1 96 ? -9.923 10.542 26.731 1.00 93.44 96 SER A C 1
ATOM 747 O O . SER A 1 96 ? -9.239 9.923 27.543 1.00 93.44 96 SER A O 1
ATOM 749 N N . LEU A 1 97 ? -10.921 9.953 26.061 1.00 93.12 97 LEU A N 1
ATOM 750 C CA . LEU A 1 97 ? -11.266 8.540 26.223 1.00 93.12 97 LEU A CA 1
ATOM 751 C C . LEU A 1 97 ? -10.098 7.616 25.839 1.00 93.12 97 LEU A C 1
ATOM 753 O O . LEU A 1 97 ? -9.856 6.613 26.514 1.00 93.12 97 LEU A O 1
ATOM 757 N N . PHE A 1 98 ? -9.376 7.935 24.764 1.00 92.81 98 PHE A N 1
ATOM 758 C CA . PHE A 1 98 ? -8.228 7.147 24.314 1.00 92.81 98 PHE A CA 1
ATOM 759 C C . PHE A 1 98 ? -7.041 7.263 25.261 1.00 92.81 98 PHE A C 1
ATOM 761 O O . PHE A 1 98 ? -6.373 6.256 25.506 1.00 92.81 98 PHE A O 1
ATOM 768 N N . GLU A 1 99 ? -6.802 8.453 25.814 1.00 92.75 99 GLU A N 1
ATOM 769 C CA . GLU A 1 99 ? -5.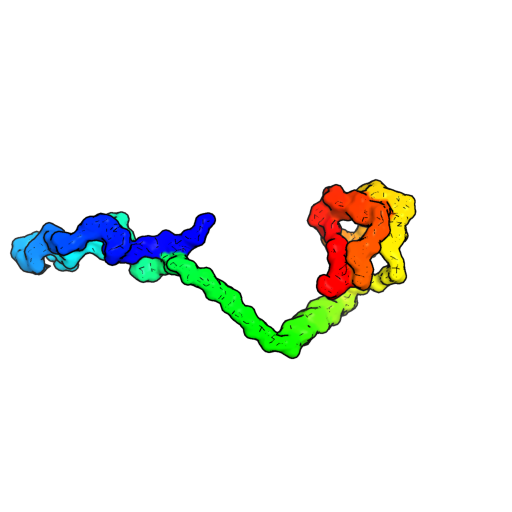777 8.677 26.834 1.00 92.75 99 GLU A CA 1
ATOM 770 C C . GLU A 1 99 ? -6.096 7.912 28.124 1.00 92.75 99 GLU A C 1
ATOM 772 O O . GLU A 1 99 ? -5.244 7.190 28.640 1.00 92.75 99 GLU A O 1
ATOM 777 N N . GLU A 1 100 ? -7.337 7.988 28.612 1.00 94.75 100 GLU A N 1
ATOM 778 C CA . GLU A 1 100 ? -7.767 7.286 29.828 1.00 94.75 100 GLU A CA 1
ATOM 779 C C . GLU A 1 100 ? -7.655 5.764 29.696 1.00 94.75 100 GLU A C 1
ATOM 781 O O . GLU A 1 100 ? -7.256 5.073 30.638 1.00 94.75 100 GLU A O 1
ATOM 786 N N . ARG A 1 101 ? -8.008 5.224 28.523 1.00 92.44 101 ARG A N 1
ATOM 787 C CA . ARG A 1 101 ? -8.012 3.777 28.266 1.00 92.44 101 ARG A CA 1
ATOM 788 C C . ARG A 1 101 ? -6.717 3.247 27.655 1.00 92.44 101 ARG A C 1
ATOM 790 O O . ARG A 1 101 ? -6.596 2.038 27.486 1.00 92.44 101 ARG A O 1
ATOM 797 N N . ASN A 1 102 ? -5.752 4.117 27.358 1.00 92.81 102 ASN A N 1
ATOM 798 C CA . ASN A 1 102 ? -4.489 3.787 26.695 1.00 92.81 102 ASN A CA 1
ATOM 799 C C . ASN A 1 102 ? -4.657 3.026 25.362 1.00 92.81 102 ASN A C 1
ATOM 801 O O . ASN A 1 102 ? -3.886 2.117 25.065 1.00 92.81 102 ASN A O 1
ATOM 805 N N . TRP A 1 103 ? -5.632 3.409 24.530 1.00 92.50 103 TRP A N 1
ATOM 806 C CA . TRP A 1 103 ? -5.906 2.753 23.233 1.00 92.50 103 TRP A CA 1
ATOM 807 C C . TRP A 1 103 ? -4.887 3.074 22.127 1.00 92.50 103 TRP A C 1
ATOM 809 O O . TRP A 1 103 ? -4.964 2.549 21.017 1.00 92.50 103 TRP A O 1
ATOM 819 N N . GLY A 1 104 ? -3.891 3.904 22.434 1.00 90.56 104 GLY A N 1
ATOM 820 C CA . GLY A 1 104 ? -2.826 4.267 21.511 1.00 90.56 104 GLY A CA 1
ATOM 821 C C . GLY A 1 104 ? -3.223 5.373 20.523 1.00 90.56 104 GLY A C 1
ATOM 822 O O . GLY A 1 104 ? -4.280 5.985 20.644 1.00 90.56 104 GLY A O 1
ATOM 823 N N . PRO A 1 105 ? -2.346 5.675 19.549 1.00 90.25 105 PRO A N 1
ATOM 824 C CA . PRO A 1 105 ? -2.462 6.867 18.708 1.00 90.25 105 PRO A CA 1
ATOM 825 C C . PRO A 1 105 ? -3.409 6.718 17.511 1.00 90.25 105 PRO A C 1
ATOM 827 O O . PRO A 1 105 ? -3.572 7.673 16.762 1.00 90.25 105 PRO A O 1
ATOM 830 N N . ALA A 1 106 ? -3.946 5.526 17.243 1.00 94.50 106 ALA A N 1
ATOM 831 C CA . ALA A 1 106 ? -4.838 5.285 16.113 1.00 94.50 106 ALA A CA 1
ATOM 832 C C . ALA A 1 106 ? -5.818 4.163 16.447 1.00 94.50 106 ALA A C 1
ATOM 834 O O . ALA A 1 106 ? -5.405 3.103 16.917 1.00 94.50 106 ALA A O 1
ATOM 835 N N . VAL A 1 107 ? -7.099 4.392 16.159 1.00 95.62 107 VAL A N 1
ATOM 836 C CA . VAL A 1 107 ? -8.193 3.484 16.520 1.00 95.62 107 VAL A CA 1
ATOM 837 C C . VAL A 1 107 ? -9.074 3.238 15.297 1.00 95.62 107 VAL A C 1
ATOM 839 O O . VAL A 1 107 ? -9.392 4.157 14.543 1.00 95.62 107 VAL A O 1
ATOM 842 N N . LEU A 1 108 ? -9.459 1.982 15.082 1.00 95.88 108 LEU A N 1
ATOM 843 C CA . LEU A 1 108 ? -10.431 1.586 14.066 1.00 95.88 108 LEU A CA 1
ATOM 844 C C . LEU A 1 108 ? -11.651 1.006 14.778 1.00 95.88 108 LEU A C 1
ATOM 846 O O . LEU A 1 108 ? -11.534 -0.028 15.435 1.00 95.88 108 LEU A O 1
ATOM 850 N N . PHE A 1 109 ? -12.803 1.647 14.618 1.00 94.94 109 PHE A N 1
ATOM 851 C CA . PHE A 1 109 ? -14.079 1.090 15.045 1.00 94.94 109 PHE A CA 1
ATOM 852 C C . PHE A 1 109 ? -14.710 0.324 13.890 1.00 94.94 109 PHE A C 1
ATOM 854 O O . PHE A 1 109 ? -14.727 0.796 12.750 1.00 94.94 109 PHE A O 1
ATOM 861 N N . VAL A 1 110 ? -15.220 -0.863 14.203 1.00 95.12 110 VAL A N 1
ATOM 862 C CA . VAL A 1 110 ? -15.871 -1.740 13.236 1.00 95.12 110 VAL A CA 1
ATOM 863 C C . VAL A 1 110 ? -17.247 -2.103 13.763 1.00 95.12 110 VAL A C 1
ATOM 865 O O . VAL A 1 110 ? -17.339 -2.627 14.872 1.00 95.12 110 VAL A O 1
ATOM 868 N N . ASP A 1 111 ? -18.284 -1.839 12.972 1.00 94.25 111 ASP A N 1
ATOM 869 C CA . ASP A 1 111 ? -19.672 -2.156 13.318 1.00 94.25 111 ASP A CA 1
ATOM 870 C C . ASP A 1 111 ? -20.361 -2.929 12.188 1.00 94.25 111 ASP A C 1
ATOM 872 O O . ASP A 1 111 ? -19.947 -2.916 11.028 1.00 94.25 111 ASP A O 1
ATOM 876 N N . THR A 1 112 ? -21.398 -3.668 12.550 1.00 92.06 112 THR A N 1
ATOM 877 C CA . THR A 1 112 ? -22.242 -4.431 11.636 1.00 92.06 112 THR A CA 1
ATOM 878 C C . THR A 1 112 ? -23.118 -3.543 10.757 1.00 92.06 112 THR A C 1
ATOM 880 O O . THR A 1 112 ? -23.367 -3.904 9.604 1.00 92.06 112 THR A O 1
ATOM 883 N N . ASP A 1 113 ? -23.540 -2.390 11.275 1.00 88.56 113 ASP A N 1
ATOM 884 C CA . ASP A 1 113 ? -24.396 -1.445 10.569 1.00 88.56 113 ASP A CA 1
ATOM 885 C C . ASP A 1 113 ? -23.586 -0.461 9.706 1.00 88.56 113 ASP A C 1
ATOM 887 O O . ASP A 1 113 ? -22.466 -0.080 10.034 1.00 88.56 113 ASP A O 1
ATOM 891 N N . ASP A 1 114 ? -24.173 -0.030 8.583 1.00 87.25 114 ASP A N 1
ATOM 892 C CA . ASP A 1 114 ? -23.607 1.043 7.734 1.00 87.25 114 ASP A CA 1
ATOM 893 C C . ASP A 1 114 ? -23.884 2.435 8.307 1.00 87.25 114 ASP A C 1
ATOM 895 O O . ASP A 1 114 ? -23.197 3.416 8.026 1.00 87.25 114 ASP A O 1
ATOM 899 N N . VAL A 1 115 ? -24.975 2.531 9.067 1.00 89.94 115 VAL A N 1
ATOM 900 C CA . VAL A 1 115 ? -25.474 3.783 9.615 1.00 89.94 115 VAL A CA 1
ATOM 901 C C . VAL A 1 115 ? -25.010 3.866 11.055 1.00 89.94 115 VAL A C 1
ATOM 903 O O . VAL A 1 115 ? -25.637 3.327 11.961 1.00 89.94 115 VAL A O 1
ATOM 906 N N . PHE A 1 116 ? -23.894 4.554 11.244 1.00 92.62 116 PHE A N 1
ATOM 907 C CA . PHE A 1 116 ? -23.329 4.811 12.560 1.00 92.62 116 PHE A CA 1
ATOM 908 C C . PHE A 1 116 ? -24.108 5.913 13.303 1.00 92.62 116 PHE A C 1
ATOM 910 O O . PHE A 1 116 ? -24.700 6.791 12.664 1.00 92.62 116 PHE A O 1
ATOM 917 N N . PRO A 1 117 ? -24.072 5.930 14.649 1.00 94.25 117 PRO A N 1
ATOM 918 C CA . PRO A 1 117 ? -24.649 7.013 15.441 1.00 94.25 117 PRO A CA 1
ATOM 919 C C . PRO A 1 117 ? -24.088 8.402 15.072 1.00 94.25 117 PRO A C 1
ATOM 921 O O . PRO A 1 117 ? -22.906 8.566 14.760 1.00 94.25 117 PRO A O 1
ATOM 924 N N . GLU A 1 118 ? -24.925 9.439 15.158 1.00 93.31 118 GLU A N 1
ATOM 925 C CA . GLU A 1 118 ? -24.559 10.813 14.765 1.00 93.31 118 GLU A CA 1
ATOM 926 C C . GLU A 1 118 ? -23.360 11.350 15.560 1.00 93.31 118 GLU A C 1
ATOM 928 O O . GLU A 1 118 ? -22.431 11.923 14.998 1.00 93.31 118 GLU A O 1
ATOM 933 N N . ASN A 1 119 ? -23.328 11.110 16.871 1.00 94.25 119 ASN A N 1
ATOM 934 C CA . ASN A 1 119 ? -22.274 11.675 17.707 1.00 94.25 119 ASN A CA 1
ATOM 935 C C . ASN A 1 119 ? -20.887 11.129 17.339 1.00 94.25 119 ASN A C 1
ATOM 937 O O . ASN A 1 119 ? -19.943 11.906 17.220 1.00 94.25 119 ASN A O 1
ATOM 941 N N . ILE A 1 120 ? -20.758 9.812 17.127 1.00 93.69 120 ILE A N 1
ATOM 942 C CA . ILE A 1 120 ? -19.462 9.202 16.802 1.00 93.69 120 ILE A CA 1
ATOM 943 C C . ILE A 1 120 ? -19.007 9.566 15.390 1.00 93.69 120 ILE A C 1
ATOM 945 O O . ILE A 1 120 ? -17.824 9.815 15.178 1.00 93.69 120 ILE A O 1
ATOM 949 N N . THR A 1 121 ? -19.930 9.659 14.433 1.00 93.19 121 THR A N 1
ATOM 950 C CA . THR A 1 121 ? -19.598 10.075 13.061 1.00 93.19 121 THR A CA 1
ATOM 951 C C . THR A 1 121 ? -19.059 11.499 13.016 1.00 93.19 121 THR A C 1
ATOM 953 O O . THR A 1 121 ? -17.995 11.718 12.446 1.00 93.19 121 THR A O 1
ATOM 956 N N . LEU A 1 122 ? -19.723 12.446 13.684 1.00 92.94 122 LEU A N 1
ATOM 957 C CA . LEU A 1 122 ? -19.251 13.830 13.767 1.00 92.94 122 LEU A CA 1
ATOM 958 C C . LEU A 1 122 ? -17.919 13.943 14.520 1.00 92.94 122 LEU A C 1
ATOM 960 O O . LEU A 1 122 ? -17.010 14.621 14.052 1.00 92.94 122 LEU A O 1
ATOM 964 N N . ALA A 1 123 ? -17.776 13.245 15.651 1.00 92.81 123 ALA A N 1
ATOM 965 C CA . ALA A 1 123 ? -16.552 13.301 16.447 1.00 92.81 123 ALA A CA 1
ATOM 966 C C . ALA A 1 123 ? -15.337 12.699 15.715 1.00 92.81 123 ALA A C 1
ATOM 968 O O . ALA A 1 123 ? -14.213 13.163 15.897 1.00 92.81 123 ALA A O 1
ATOM 969 N N . THR A 1 124 ? -15.546 11.661 14.896 1.00 93.31 124 THR A N 1
ATOM 970 C CA . THR A 1 124 ? -14.465 10.997 14.147 1.00 93.31 124 THR A CA 1
ATOM 971 C C . THR A 1 124 ? -14.073 11.713 12.856 1.00 93.31 124 THR A C 1
ATOM 973 O O . THR A 1 124 ? -12.918 11.587 12.455 1.00 93.31 124 THR A O 1
ATOM 976 N N . ASP A 1 125 ? -14.960 12.500 12.237 1.00 91.75 125 ASP A N 1
ATOM 977 C CA . ASP A 1 125 ? -14.670 13.210 10.977 1.00 91.75 125 ASP A CA 1
ATOM 978 C C . ASP A 1 125 ? -13.506 14.212 11.118 1.00 91.75 125 ASP A C 1
ATOM 980 O O . ASP A 1 125 ? -12.641 14.325 10.243 1.00 91.75 125 ASP A O 1
ATOM 984 N N . ASP A 1 126 ? -13.412 14.873 12.274 1.00 90.38 126 ASP A N 1
ATOM 985 C CA . ASP A 1 126 ? -12.320 15.803 12.577 1.00 90.38 126 ASP A CA 1
ATOM 986 C C . ASP A 1 126 ? -10.983 15.079 12.864 1.00 90.38 126 ASP A C 1
ATOM 988 O O . ASP A 1 126 ? -9.896 15.619 12.602 1.00 90.38 126 ASP A O 1
ATOM 992 N N . ILE A 1 127 ? -11.026 13.836 13.366 1.00 91.50 127 ILE A N 1
ATOM 993 C CA . ILE A 1 127 ? -9.853 13.086 13.839 1.00 91.50 127 ILE A CA 1
ATOM 994 C C . ILE A 1 127 ? -9.356 12.089 12.782 1.00 91.50 127 ILE A C 1
ATOM 996 O O . ILE A 1 127 ? -9.733 10.924 12.742 1.00 91.50 127 ILE A O 1
ATOM 1000 N N . L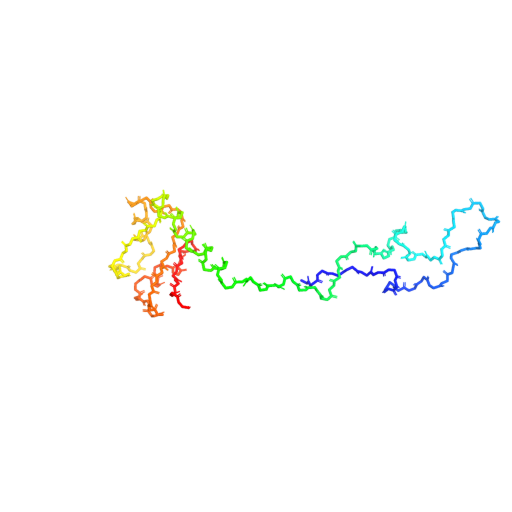YS A 1 128 ? -8.360 12.496 11.988 1.00 90.12 128 LYS A N 1
ATOM 1001 C CA . LYS A 1 128 ? -7.822 11.703 10.854 1.00 90.12 128 LYS A CA 1
ATOM 1002 C C . LYS A 1 128 ? -7.259 10.311 11.180 1.00 90.12 128 LYS A C 1
ATOM 1004 O O . LYS A 1 128 ? -7.047 9.517 10.266 1.00 90.12 128 LYS A O 1
ATOM 1009 N N . HIS A 1 129 ? -6.886 10.051 12.429 1.00 92.62 129 HIS A N 1
ATOM 1010 C CA . HIS A 1 129 ? -6.285 8.779 12.852 1.00 92.62 129 HIS A CA 1
ATOM 1011 C C . HIS A 1 129 ? -7.299 7.828 13.501 1.00 92.62 129 HIS A C 1
ATOM 1013 O O . HIS A 1 129 ? -6.930 6.722 13.903 1.00 92.62 129 HIS A O 1
ATOM 1019 N N . VAL A 1 130 ? -8.565 8.240 13.567 1.00 94.69 130 VAL A N 1
ATOM 1020 C CA . VAL A 1 130 ? -9.690 7.410 13.979 1.00 94.69 130 VAL A CA 1
ATOM 1021 C C . VAL A 1 130 ? -10.535 7.136 12.750 1.00 94.69 130 VAL A C 1
ATOM 1023 O O . VAL A 1 130 ? -10.820 8.043 11.979 1.00 94.69 130 VAL A O 1
ATOM 1026 N N . ASN A 1 131 ? -10.908 5.880 12.535 1.00 94.56 131 ASN A N 1
ATOM 1027 C CA . ASN A 1 131 ? -11.733 5.509 11.390 1.00 94.56 131 ASN A CA 1
ATOM 1028 C C . ASN A 1 131 ? -12.924 4.669 11.842 1.00 94.56 131 ASN A C 1
ATOM 1030 O O . ASN A 1 131 ? -12.798 3.851 12.754 1.00 94.56 131 ASN A O 1
ATOM 1034 N N . LEU A 1 132 ? -14.053 4.858 11.162 1.00 93.94 132 LEU A N 1
ATOM 1035 C CA . LEU A 1 132 ? -15.244 4.018 11.256 1.00 93.94 132 LEU A CA 1
ATOM 1036 C C . LEU A 1 132 ? -15.334 3.161 9.990 1.00 93.94 132 LEU A C 1
ATOM 1038 O O . LEU A 1 132 ? -15.131 3.671 8.886 1.00 93.94 132 LEU A O 1
ATOM 1042 N N . MET A 1 133 ? -15.612 1.866 10.134 1.00 94.75 133 MET A N 1
ATOM 1043 C CA . MET A 1 133 ? -15.761 0.960 8.996 1.00 94.75 133 MET A CA 1
ATOM 1044 C C . MET A 1 133 ? -16.874 -0.070 9.246 1.00 94.75 133 MET A C 1
ATOM 1046 O O . MET A 1 133 ? -16.892 -0.678 10.315 1.00 94.75 133 MET A O 1
ATOM 1050 N N . PRO A 1 134 ? -17.780 -0.316 8.283 1.00 94.44 134 PRO A N 1
ATOM 1051 C CA . PRO A 1 134 ? -18.720 -1.426 8.382 1.00 94.44 134 PRO A CA 1
ATOM 1052 C C . PRO A 1 134 ? -18.013 -2.776 8.159 1.00 94.44 134 PRO A C 1
ATOM 1054 O O . PRO A 1 134 ? -16.939 -2.853 7.559 1.00 94.44 134 PRO A O 1
ATOM 1057 N N . VAL A 1 135 ? -18.613 -3.873 8.622 1.00 92.00 135 VAL A N 1
ATOM 1058 C CA . VAL A 1 135 ? -18.034 -5.228 8.493 1.00 92.00 135 VAL A CA 1
ATOM 1059 C C . VAL A 1 135 ? -17.985 -5.748 7.042 1.00 92.00 135 VAL A C 1
ATOM 1061 O O . VAL A 1 135 ? -17.169 -6.631 6.752 1.00 92.00 135 VAL A O 1
ATOM 1064 N N . TYR A 1 136 ? -18.847 -5.261 6.143 1.00 81.19 136 TYR A N 1
ATOM 1065 C CA . TYR A 1 136 ? -19.103 -5.868 4.825 1.00 81.19 136 TYR A CA 1
ATOM 1066 C C . TYR A 1 136 ? -18.513 -5.121 3.621 1.00 81.19 136 TYR A C 1
ATOM 1068 O O . TYR A 1 136 ? -18.318 -3.890 3.686 1.00 81.19 136 TYR A O 1
#

InterPro domains:
  IPR002136 Large ribosomal subunit protein uL4 [PF00573] (4-135)
  IPR013005 Large ribosomal subunit protein uL4-like [PTHR10746] (3-135)
  IPR023574 Large ribosomal subunit protein uL4 domain superfamily [G3DSA:3.40.1370.10] (1-136)
  IPR023574 Large ribosomal subunit protein uL4 domain superfamily [SSF52166] (3-135)

pLDDT: mean 93.58, std 4.07, range [59.25, 98.25]

Sequence (136 aa):
AKAHCRTRAEMPGGGRKPWQQKGLGKARHGSIRSPLWIRGGRAHGPRNPTTHFYMLPFYNRVAGLTAALSVKLAQDDLHLVNDLEIPSNEPGFLESLFEERNWGPAVLFVDTDDVFPENITLATDDIKHVNLMPVY

Organism: NCBI:txid1563983

Radius of gyration: 29.53 Å; chains: 1; bounding box: 65×36×71 Å